Protein AF-A0A1X9LRF9-F1 (afdb_monomer)

pLDDT: mean 75.55, std 15.7, range [38.53, 95.56]

Organism: NCBI:txid1619308

Secondary structure (DSSP, 8-state):
-HHHHHHHHHHHHHHHHHHTT--SS--HHHHHHHHHHHHTSEEEEEE--SSS--EEEEETTEEEEEE---S-HHHHHHHHHHHHHHHHH----BPPPHHHHHHH-TTS-HHHHHHHEEEE----TTSHHHHHHHHHHHHHHHHHHHHHS------SSTTSSS--

Mean predicted aligned error: 10.58 Å

Foldseek 3Di:
DPPVVLVVLLVVLVVVCVVLVPDLAAALVRVQVSLCVVLVADEAEDEDPQQDDWWWFQFPHGIYTYFYPDPDPLRSQLSVQLRSLCSVVVPAFDQQDLVNQCSVCVPDDSVVSNNTTGGIHDDPCPDPSSSNSNSNSVSVSVSHVVNVDPPPPPDDPVVPPPPD

Solvent-accessible surface area (backbone atoms only — not comparable to full-atom values): 9364 Å² total; per-residue (Å²): 127,64,74,65,54,52,59,48,40,49,52,47,28,52,51,50,40,51,75,72,65,53,63,82,51,36,53,73,71,55,51,51,53,56,47,30,61,73,68,71,40,53,68,46,78,42,76,30,90,66,85,48,76,64,36,37,38,35,33,90,81,25,37,40,34,37,30,46,57,60,95,46,68,72,56,34,52,34,52,47,36,29,46,47,31,36,67,74,67,63,54,65,76,37,70,61,45,74,69,64,46,45,70,78,37,73,90,50,63,61,72,63,46,59,76,42,43,68,29,29,48,76,83,56,82,85,39,71,64,43,54,50,23,48,29,34,12,51,52,52,46,50,18,32,51,57,59,70,46,73,73,78,77,87,65,80,70,82,74,69,76,80,82,118

Nearest PDB structures (foldseek):
  7v35-assembly1_A  TM=3.589E-01  e=2.223E+00  Homo sapiens
  7xyo-assembly1_B  TM=4.986E-01  e=9.051E+00  Myxococcus fulvus
  7y52-assembly2_B  TM=2.109E-01  e=1.866E+00  Enterococcus faecium

Sequence (164 aa):
MGSRNVRRLDKWAKEQLDEMGFPAVIAPGELHAMIEERFGKGISISPADGSVIPNTTVSAKGARIVSPARDFEWYQNHECNHEYCHLLLGHNLAKATEEALAEVTPDLPLGKVLEAVTVYYRCDLDSIEEQQVEALADELSLRQQRGLRPARATSGFEKALTDG

Structure (mmCIF, N/CA/C/O backbone):
data_AF-A0A1X9LRF9-F1
#
_entry.id   AF-A0A1X9LRF9-F1
#
loop_
_atom_site.group_PDB
_atom_site.id
_atom_site.type_symbol
_atom_site.label_atom_id
_atom_site.label_alt_id
_atom_site.label_comp_id
_atom_site.label_asym_id
_atom_site.label_entity_id
_atom_site.label_seq_id
_atom_site.pdbx_PDB_ins_code
_atom_site.Cartn_x
_atom_site.Cartn_y
_atom_site.Cartn_z
_atom_site.occupancy
_atom_site.B_iso_or_equiv
_atom_site.auth_seq_id
_atom_site.auth_comp_id
_atom_site.auth_asym_id
_atom_site.auth_atom_id
_atom_site.pdbx_PDB_model_num
ATOM 1 N N . MET A 1 1 ? 21.088 5.300 19.000 1.00 42.38 1 MET A N 1
ATOM 2 C CA . MET A 1 1 ? 19.958 6.236 18.787 1.00 42.38 1 MET A CA 1
ATOM 3 C C . MET A 1 1 ? 18.799 5.643 17.965 1.00 42.38 1 MET A C 1
ATOM 5 O O . MET A 1 1 ? 17.716 6.197 18.057 1.00 42.38 1 MET A O 1
ATOM 9 N N . GLY A 1 2 ? 18.950 4.507 17.260 1.00 45.72 2 GLY A N 1
ATOM 10 C CA . GLY A 1 2 ? 17.903 3.957 16.371 1.00 45.72 2 GLY A CA 1
ATOM 11 C C . GLY A 1 2 ? 16.652 3.342 17.028 1.00 45.72 2 GLY A C 1
ATOM 12 O O . GLY A 1 2 ? 15.555 3.513 16.513 1.00 45.72 2 GLY A O 1
ATOM 13 N N . SER A 1 3 ? 16.750 2.709 18.203 1.00 52.22 3 SER A N 1
ATOM 14 C CA . SER A 1 3 ? 15.610 1.976 18.800 1.00 52.22 3 SER A CA 1
ATOM 15 C C . SER A 1 3 ? 14.435 2.852 19.257 1.00 52.22 3 SER A C 1
ATOM 17 O O . SER A 1 3 ? 13.317 2.361 19.403 1.00 52.22 3 SER A O 1
ATOM 19 N N . ARG A 1 4 ? 14.674 4.147 19.498 1.00 56.97 4 ARG A N 1
ATOM 20 C CA . ARG A 1 4 ? 13.632 5.108 19.890 1.00 56.97 4 ARG A CA 1
ATOM 21 C C . ARG A 1 4 ? 12.819 5.612 18.695 1.00 56.97 4 ARG A C 1
ATOM 23 O O . ARG A 1 4 ? 11.643 5.901 18.876 1.00 56.97 4 ARG A O 1
ATOM 30 N N . ASN A 1 5 ? 13.431 5.689 17.512 1.00 66.12 5 ASN A N 1
ATOM 31 C CA . ASN A 1 5 ? 12.751 6.102 16.283 1.00 66.12 5 ASN A CA 1
ATOM 32 C C . ASN A 1 5 ? 11.873 4.972 15.735 1.00 66.12 5 ASN A C 1
ATOM 34 O O . ASN A 1 5 ? 10.713 5.228 15.438 1.00 66.12 5 ASN A O 1
ATOM 38 N N . VAL A 1 6 ? 12.369 3.727 15.738 1.00 64.62 6 VAL A N 1
ATOM 39 C CA . VAL A 1 6 ? 11.597 2.540 15.315 1.00 64.62 6 VAL A CA 1
ATOM 40 C C . VAL A 1 6 ? 10.325 2.381 16.152 1.00 64.62 6 VAL A C 1
ATOM 42 O O . VAL A 1 6 ? 9.226 2.439 15.622 1.00 64.62 6 VAL A O 1
ATOM 45 N N . ARG A 1 7 ? 10.440 2.366 17.490 1.00 71.12 7 ARG A N 1
ATOM 46 C CA . ARG A 1 7 ? 9.261 2.271 18.378 1.00 71.12 7 ARG A CA 1
ATOM 47 C C . ARG A 1 7 ? 8.260 3.419 18.211 1.00 71.12 7 ARG A C 1
ATOM 49 O O . ARG A 1 7 ? 7.096 3.268 18.576 1.00 71.12 7 ARG A O 1
ATOM 56 N N . ARG A 1 8 ? 8.715 4.588 17.744 1.00 83.19 8 ARG A N 1
ATOM 57 C CA . ARG A 1 8 ? 7.840 5.733 17.468 1.00 83.19 8 ARG A CA 1
ATOM 58 C C . ARG A 1 8 ? 7.063 5.520 16.170 1.00 83.19 8 ARG A C 1
ATOM 60 O O . ARG A 1 8 ? 5.882 5.847 16.150 1.00 83.19 8 ARG A O 1
ATOM 67 N N . LEU A 1 9 ? 7.710 4.974 15.141 1.00 85.06 9 LEU A N 1
ATOM 68 C CA . LEU A 1 9 ? 7.084 4.635 13.864 1.00 85.06 9 LEU A CA 1
ATOM 69 C C . LEU A 1 9 ? 6.099 3.472 14.006 1.00 85.06 9 LEU A C 1
ATOM 71 O O . LEU A 1 9 ? 4.978 3.613 13.544 1.00 85.06 9 LEU A O 1
ATOM 75 N N . ASP A 1 10 ? 6.435 2.412 14.749 1.00 87.19 10 ASP A N 1
ATOM 76 C CA . ASP A 1 10 ? 5.513 1.288 14.996 1.00 87.19 10 ASP A CA 1
ATOM 77 C C . ASP A 1 10 ? 4.218 1.760 15.669 1.00 87.19 10 ASP A C 1
ATOM 79 O O . ASP A 1 10 ? 3.103 1.394 15.292 1.00 87.19 10 ASP A O 1
ATOM 83 N N . LYS A 1 11 ? 4.370 2.603 16.700 1.00 91.44 11 LYS A N 1
ATOM 84 C CA . LYS A 1 11 ? 3.233 3.178 17.418 1.00 91.44 11 LYS A CA 1
ATOM 85 C C . LYS A 1 11 ? 2.396 4.053 16.486 1.00 91.44 11 LYS A C 1
ATOM 87 O O . LYS A 1 11 ? 1.178 3.907 16.470 1.00 91.44 11 LYS A O 1
ATOM 92 N N . TRP A 1 12 ? 3.052 4.925 15.724 1.00 93.31 12 TRP A N 1
ATOM 93 C CA . TRP A 1 12 ? 2.393 5.785 14.748 1.00 93.31 12 TRP A CA 1
ATOM 94 C C . TRP A 1 12 ? 1.635 4.960 13.701 1.00 93.31 12 TRP A C 1
ATOM 96 O O . TRP A 1 12 ? 0.459 5.216 13.490 1.00 93.31 12 TRP A O 1
ATOM 106 N N . ALA A 1 13 ? 2.244 3.925 13.121 1.00 93.38 13 ALA A N 1
ATOM 107 C CA . ALA A 1 13 ? 1.623 3.075 12.109 1.00 93.38 13 ALA A CA 1
ATOM 108 C C . ALA A 1 13 ? 0.366 2.381 12.644 1.00 93.38 13 ALA A C 1
ATOM 110 O O . ALA A 1 13 ? -0.676 2.368 11.989 1.00 93.38 13 ALA A O 1
ATOM 111 N N . LYS A 1 14 ? 0.430 1.867 13.879 1.00 94.06 14 LYS A N 1
ATOM 112 C CA . LYS A 1 14 ? -0.739 1.291 14.542 1.00 94.06 14 LYS A CA 1
ATOM 113 C C . LYS A 1 14 ? -1.856 2.319 14.730 1.00 94.06 14 LYS A C 1
ATOM 115 O O . LYS A 1 14 ? -2.995 2.023 14.382 1.00 94.06 14 LYS A O 1
ATOM 120 N N . GLU A 1 15 ? -1.530 3.496 15.263 1.00 94.19 15 GLU A N 1
ATOM 121 C CA . GLU A 1 15 ? -2.494 4.585 15.468 1.00 94.19 15 GLU A CA 1
ATOM 122 C C . GLU A 1 15 ? -3.110 5.037 14.138 1.00 94.19 15 GLU A C 1
ATOM 124 O O . GLU A 1 15 ? -4.322 5.191 14.060 1.00 94.19 15 GLU A O 1
ATOM 129 N N . GLN A 1 16 ? -2.315 5.152 13.071 1.00 94.50 16 GLN A N 1
ATOM 130 C CA . GLN A 1 16 ? -2.804 5.515 11.741 1.00 94.50 16 GLN A CA 1
ATOM 131 C C . GLN A 1 16 ? -3.754 4.474 11.156 1.00 94.50 16 GLN A C 1
ATOM 133 O O . GLN A 1 16 ? -4.815 4.834 10.659 1.00 94.50 16 GLN A O 1
ATOM 138 N N . LEU A 1 17 ? -3.423 3.184 11.233 1.00 94.38 17 LEU A N 1
ATOM 139 C CA . LEU A 1 17 ? -4.322 2.134 10.748 1.00 94.38 17 LEU A CA 1
ATOM 140 C C . LEU A 1 17 ? -5.622 2.075 11.561 1.00 94.38 17 LEU A C 1
ATOM 142 O O . LEU A 1 17 ? -6.683 1.842 10.983 1.00 94.38 17 LEU A O 1
ATOM 146 N N . ASP A 1 18 ? -5.557 2.325 12.871 1.00 94.00 18 ASP A N 1
ATOM 147 C CA . ASP A 1 18 ? -6.737 2.408 13.737 1.00 94.00 18 ASP A CA 1
ATOM 148 C C . ASP A 1 18 ? -7.600 3.643 13.404 1.00 94.00 18 ASP A C 1
ATOM 150 O O . ASP A 1 18 ? -8.815 3.514 13.265 1.00 94.00 18 ASP A O 1
ATOM 154 N N . GLU A 1 19 ? -6.996 4.820 13.199 1.00 93.75 19 GLU A N 1
ATOM 155 C CA . GLU A 1 19 ? -7.675 6.051 12.750 1.00 93.75 19 GLU A CA 1
ATOM 156 C C . GLU A 1 19 ? -8.309 5.886 11.368 1.00 93.75 19 GLU A C 1
ATOM 158 O O . GLU A 1 19 ? -9.413 6.366 11.107 1.00 93.75 19 GLU A O 1
ATOM 163 N N . MET A 1 20 ? -7.632 5.156 10.483 1.00 91.50 20 MET A N 1
ATOM 164 C CA . MET A 1 20 ? -8.162 4.768 9.187 1.00 91.50 20 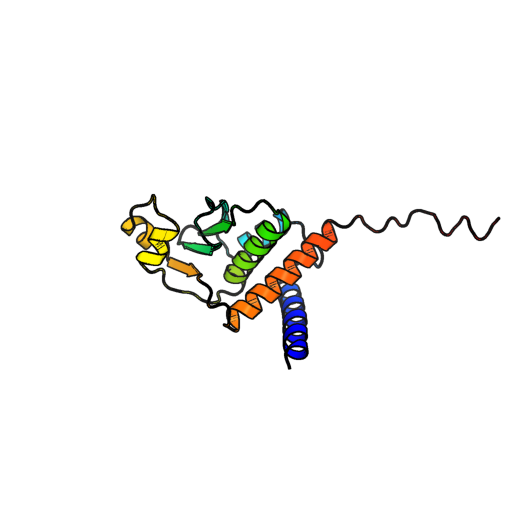MET A CA 1
ATOM 165 C C . MET A 1 20 ? -9.288 3.731 9.312 1.00 91.50 20 MET A C 1
ATOM 167 O O . MET A 1 20 ? -10.017 3.542 8.346 1.00 91.50 20 MET A O 1
ATOM 171 N N . GLY A 1 21 ? -9.487 3.085 10.460 1.00 93.56 21 GLY A N 1
ATOM 172 C CA . GLY A 1 21 ? -10.545 2.095 10.661 1.00 93.56 21 GLY A CA 1
ATOM 173 C C . GLY A 1 21 ? -10.214 0.705 10.116 1.00 93.56 21 GLY A C 1
ATOM 174 O O . GLY A 1 21 ? -11.124 -0.090 9.885 1.00 93.56 21 GLY A O 1
ATOM 175 N N . PHE A 1 22 ? -8.933 0.388 9.904 1.00 93.94 22 PHE A N 1
ATOM 176 C CA . PHE A 1 22 ? -8.529 -0.979 9.584 1.00 93.94 22 PHE A CA 1
ATOM 177 C C . PHE A 1 22 ? -8.673 -1.881 10.820 1.00 93.94 22 PHE A C 1
ATOM 179 O O . PHE A 1 22 ? -8.268 -1.493 11.921 1.00 93.94 22 PHE A O 1
ATOM 186 N N . PRO A 1 23 ? -9.194 -3.110 10.672 1.00 94.06 23 PRO A N 1
ATOM 187 C CA . PRO A 1 23 ? -9.317 -4.046 11.779 1.00 94.06 23 PRO A CA 1
ATOM 188 C C . PRO A 1 23 ? -7.946 -4.548 12.259 1.00 94.06 23 PRO A C 1
ATOM 190 O O . PRO A 1 23 ? -6.966 -4.593 11.515 1.00 94.06 23 PRO A O 1
ATOM 193 N N . ALA A 1 24 ? -7.867 -4.952 13.530 1.00 91.94 24 ALA A N 1
ATOM 194 C CA . ALA A 1 24 ? -6.638 -5.472 14.149 1.00 91.94 24 ALA A CA 1
ATOM 195 C C . ALA A 1 24 ? -6.215 -6.865 13.631 1.00 91.94 24 ALA A C 1
ATOM 197 O O . ALA A 1 24 ? -5.101 -7.323 13.910 1.00 91.94 24 ALA A O 1
ATOM 198 N N . VAL A 1 25 ? -7.120 -7.531 12.914 1.00 93.94 25 VAL A N 1
ATOM 199 C CA . VAL A 1 25 ? -6.929 -8.778 12.175 1.00 93.94 25 VAL A CA 1
ATOM 200 C C . VAL A 1 25 ? -7.611 -8.586 10.830 1.00 93.94 25 VAL A C 1
ATOM 202 O O . VAL A 1 25 ? -8.769 -8.182 10.815 1.00 93.94 25 VAL A O 1
ATOM 205 N N . ILE A 1 26 ? -6.909 -8.851 9.730 1.00 91.19 26 ILE A N 1
ATOM 206 C CA . ILE A 1 26 ? -7.438 -8.609 8.385 1.00 91.19 26 ILE A CA 1
ATOM 207 C C . ILE A 1 26 ? -7.011 -9.714 7.428 1.00 91.19 26 ILE A C 1
ATOM 209 O O . ILE A 1 26 ? -5.845 -10.100 7.408 1.00 91.19 26 ILE A O 1
ATOM 213 N N . ALA A 1 27 ? -7.938 -10.247 6.636 1.00 89.56 27 ALA A N 1
ATOM 214 C CA . ALA A 1 27 ? -7.572 -11.184 5.577 1.00 89.56 27 ALA A CA 1
ATOM 215 C C . ALA A 1 27 ? -6.943 -10.427 4.386 1.00 89.56 27 ALA A C 1
ATOM 217 O O . ALA A 1 27 ? -7.366 -9.308 4.101 1.00 89.56 27 ALA A O 1
ATOM 218 N N . PRO A 1 28 ? -5.996 -11.011 3.626 1.00 85.25 28 PRO A N 1
ATOM 219 C CA . PRO A 1 28 ? -5.403 -10.333 2.467 1.00 85.25 28 PRO A CA 1
ATOM 220 C C . PRO A 1 28 ? -6.425 -9.812 1.443 1.00 85.25 28 PRO A C 1
ATOM 222 O O . PRO A 1 28 ? -6.314 -8.679 0.982 1.00 85.25 28 PRO A O 1
ATOM 225 N N . GLY A 1 29 ? -7.470 -10.593 1.144 1.00 85.69 29 GLY A N 1
ATOM 226 C CA . GLY A 1 29 ? -8.540 -10.161 0.235 1.00 85.69 29 GLY A CA 1
ATOM 227 C C . GLY A 1 29 ? -9.422 -9.037 0.793 1.00 85.69 29 GLY A C 1
ATOM 228 O O . GLY A 1 2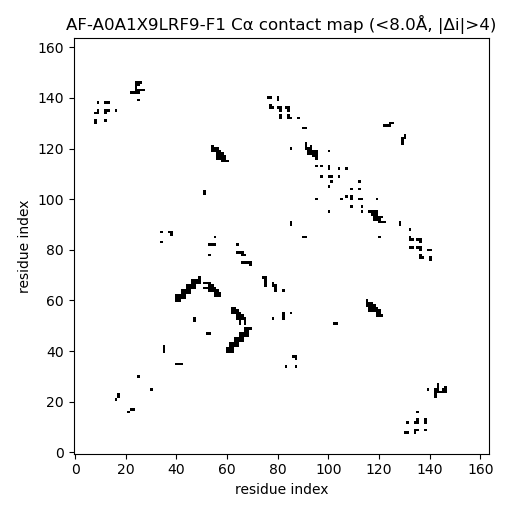9 ? -9.903 -8.202 0.034 1.00 85.69 29 GLY A O 1
ATOM 229 N N . GLU A 1 30 ? -9.606 -8.981 2.114 1.00 91.06 30 GLU A N 1
ATOM 230 C CA . GLU A 1 30 ? -10.343 -7.900 2.780 1.00 91.06 30 GLU A CA 1
ATOM 231 C C . GLU A 1 30 ? -9.531 -6.602 2.761 1.00 91.06 30 GLU A C 1
ATOM 233 O O . GLU A 1 30 ? -10.067 -5.548 2.428 1.00 91.06 30 GLU A O 1
ATOM 238 N N . LEU A 1 31 ? -8.221 -6.692 3.023 1.00 91.81 31 LEU A N 1
ATOM 239 C CA . LEU A 1 31 ? -7.301 -5.561 2.922 1.00 91.81 31 LEU A CA 1
ATOM 240 C C . LEU A 1 31 ? -7.354 -4.924 1.530 1.00 91.81 31 LEU A C 1
ATOM 242 O O . LEU A 1 31 ? -7.542 -3.714 1.425 1.00 91.81 31 LEU A O 1
ATOM 246 N N . HIS A 1 32 ? -7.256 -5.743 0.479 1.00 92.06 32 HIS A N 1
ATOM 247 C CA . HIS A 1 32 ? -7.363 -5.284 -0.905 1.00 92.06 32 HIS A CA 1
ATOM 248 C C . HIS A 1 32 ? -8.644 -4.476 -1.147 1.00 92.06 32 HIS A C 1
ATOM 250 O O . HIS A 1 32 ? -8.572 -3.337 -1.603 1.00 92.06 32 HIS A O 1
ATOM 256 N N . ALA A 1 33 ? -9.802 -5.037 -0.782 1.00 92.19 33 ALA A N 1
ATOM 257 C CA . ALA A 1 33 ? -11.095 -4.391 -0.983 1.00 92.19 33 ALA A CA 1
ATOM 258 C C . ALA A 1 33 ? -11.210 -3.061 -0.217 1.00 92.19 33 ALA A C 1
ATOM 260 O O . ALA A 1 33 ? -11.676 -2.070 -0.773 1.00 92.19 33 ALA A O 1
ATOM 261 N N . MET A 1 34 ? -10.735 -3.009 1.034 1.00 93.56 34 MET A N 1
ATOM 262 C CA . MET A 1 34 ? -10.757 -1.784 1.844 1.00 93.56 34 MET A CA 1
ATOM 263 C C . MET A 1 34 ? -9.889 -0.669 1.250 1.00 93.56 34 MET A C 1
ATOM 265 O O . MET A 1 34 ? -10.232 0.513 1.338 1.00 93.56 34 MET A O 1
ATOM 269 N N . ILE A 1 35 ? -8.742 -1.025 0.670 1.00 91.94 35 ILE A N 1
ATOM 270 C CA . ILE A 1 35 ? -7.847 -0.048 0.047 1.00 91.94 35 ILE A CA 1
ATOM 271 C C . ILE A 1 35 ? -8.405 0.401 -1.297 1.00 91.94 35 ILE A C 1
ATOM 273 O O . ILE A 1 35 ? -8.377 1.593 -1.580 1.00 91.94 35 ILE A O 1
ATOM 277 N N . GLU A 1 36 ? -8.951 -0.514 -2.098 1.00 91.00 36 GLU A N 1
ATOM 278 C CA . GLU A 1 36 ? -9.609 -0.194 -3.367 1.00 91.00 36 GLU A CA 1
ATOM 279 C C . GLU A 1 36 ? -10.794 0.763 -3.157 1.00 91.00 36 GLU A C 1
ATOM 281 O O . GLU A 1 36 ? -10.895 1.787 -3.838 1.00 91.00 36 GLU A O 1
ATOM 286 N N . GLU A 1 37 ? -11.631 0.501 -2.145 1.00 91.00 37 GLU A N 1
ATOM 287 C CA . GLU A 1 37 ? -12.730 1.383 -1.742 1.00 91.00 37 GLU A CA 1
ATOM 288 C C . GLU A 1 37 ? -12.221 2.780 -1.368 1.00 91.00 37 GLU A C 1
ATOM 290 O O . GLU A 1 37 ? -12.743 3.787 -1.851 1.00 91.00 37 GLU A O 1
ATOM 295 N N . ARG A 1 38 ? -11.168 2.859 -0.546 1.00 88.88 38 ARG A N 1
ATOM 296 C CA . ARG A 1 38 ? -10.614 4.142 -0.092 1.00 88.88 38 ARG A CA 1
ATOM 297 C C . ARG A 1 38 ? -9.911 4.912 -1.203 1.00 88.88 38 ARG A C 1
ATOM 299 O O . ARG A 1 38 ? -10.003 6.135 -1.257 1.00 88.88 38 ARG A O 1
ATOM 306 N N . PHE A 1 39 ? -9.204 4.205 -2.074 1.00 86.25 39 PHE A N 1
ATOM 307 C CA . PHE A 1 39 ? -8.553 4.782 -3.241 1.00 86.25 39 PHE A CA 1
ATOM 308 C C . PHE A 1 39 ? -9.584 5.291 -4.262 1.00 86.25 39 PHE A C 1
ATOM 310 O O . PHE A 1 39 ? -9.311 6.224 -5.020 1.00 86.25 39 PHE A O 1
ATOM 317 N N . GLY A 1 40 ? -10.787 4.708 -4.264 1.00 83.94 40 GLY A N 1
ATOM 318 C CA . GLY A 1 40 ? -11.914 5.130 -5.092 1.00 83.94 40 GLY A CA 1
ATOM 319 C C . GLY A 1 40 ? -11.794 4.716 -6.560 1.00 83.94 40 GLY A C 1
ATOM 320 O O . GLY A 1 40 ? -12.544 5.211 -7.403 1.00 83.94 40 GLY A O 1
ATOM 321 N N . LYS A 1 41 ? -10.843 3.833 -6.889 1.00 85.00 41 LYS A N 1
ATOM 322 C CA . LYS A 1 41 ? -10.621 3.279 -8.232 1.00 85.00 41 LYS A CA 1
ATOM 323 C C . LYS A 1 41 ? -10.103 1.850 -8.136 1.00 85.00 41 LYS A C 1
ATOM 325 O O . LYS A 1 41 ? -9.571 1.461 -7.106 1.00 85.00 41 LYS A O 1
ATOM 330 N N . GLY A 1 42 ? -10.180 1.127 -9.252 1.00 88.94 42 GLY A N 1
ATOM 331 C CA . GLY A 1 42 ? -9.698 -0.247 -9.319 1.00 88.94 42 GLY A CA 1
ATOM 332 C C . GLY A 1 42 ? -8.199 -0.378 -9.042 1.00 88.94 42 GLY A C 1
ATOM 333 O O . GLY A 1 42 ? -7.416 0.457 -9.514 1.00 88.94 42 GLY A O 1
ATOM 334 N N . ILE A 1 43 ? -7.796 -1.432 -8.328 1.00 89.06 43 ILE A N 1
ATOM 335 C CA . ILE A 1 43 ? -6.381 -1.765 -8.108 1.00 89.06 43 ILE A CA 1
ATOM 336 C C . ILE A 1 43 ? -6.081 -3.143 -8.694 1.00 89.06 43 ILE A C 1
ATOM 338 O O . ILE A 1 43 ? -6.675 -4.146 -8.321 1.00 89.06 43 ILE A O 1
ATOM 342 N N . SER A 1 44 ? -5.121 -3.206 -9.611 1.00 88.81 44 SER A N 1
ATOM 343 C CA . SER A 1 44 ? -4.656 -4.465 -10.202 1.00 88.81 44 SER A CA 1
ATOM 344 C C . SER A 1 44 ? -3.282 -4.843 -9.662 1.00 88.81 44 SER A C 1
ATOM 346 O O . SER A 1 44 ? -2.434 -3.974 -9.478 1.00 88.81 44 SER A O 1
ATOM 348 N N . ILE A 1 45 ? -3.045 -6.135 -9.433 1.00 85.81 45 ILE A N 1
ATOM 349 C CA . ILE A 1 45 ? -1.729 -6.662 -9.050 1.00 85.81 45 ILE A CA 1
ATOM 350 C C . ILE A 1 45 ? -1.233 -7.554 -10.182 1.00 85.81 45 ILE A C 1
ATOM 352 O O . ILE A 1 45 ? -1.967 -8.407 -10.678 1.00 85.81 45 ILE A O 1
ATOM 356 N N . SER A 1 46 ? 0.000 -7.343 -10.628 1.00 82.00 46 SER A N 1
ATOM 357 C CA . SER A 1 46 ? 0.661 -8.178 -11.633 1.00 82.00 46 SER A CA 1
ATOM 358 C C . SER A 1 46 ? 1.979 -8.709 -11.079 1.00 82.00 46 SER A C 1
ATOM 360 O O . SER A 1 46 ? 2.699 -7.936 -10.452 1.00 82.00 46 SER A O 1
ATOM 362 N N . PRO A 1 47 ? 2.339 -9.978 -11.314 1.00 76.00 47 PRO A N 1
ATOM 363 C CA . PRO A 1 47 ? 3.668 -10.460 -10.964 1.00 76.00 47 PRO A CA 1
ATOM 364 C C . PRO A 1 47 ? 4.729 -9.793 -11.852 1.00 76.00 47 PRO A C 1
ATOM 366 O O . PRO A 1 47 ? 4.510 -9.597 -13.050 1.00 76.00 47 PRO A O 1
ATOM 369 N N . ALA A 1 48 ? 5.876 -9.464 -11.266 1.00 71.81 48 ALA A N 1
ATOM 370 C CA . ALA A 1 48 ? 7.097 -9.136 -11.985 1.00 71.81 48 ALA A CA 1
ATOM 371 C C . ALA A 1 48 ? 7.632 -10.386 -12.697 1.00 71.81 48 ALA A C 1
ATOM 373 O O . ALA A 1 48 ? 7.389 -11.516 -12.276 1.00 71.81 48 ALA A O 1
ATOM 374 N N . ASP A 1 49 ? 8.427 -10.183 -13.740 1.00 67.69 49 ASP A N 1
ATOM 375 C CA . ASP A 1 49 ? 9.133 -11.249 -14.461 1.00 67.69 49 ASP A CA 1
ATOM 376 C C . ASP A 1 49 ? 10.527 -11.557 -13.871 1.00 67.69 49 ASP A C 1
ATOM 378 O O . ASP A 1 49 ? 11.324 -12.280 -14.466 1.00 67.69 49 ASP A O 1
ATOM 382 N N . GLY A 1 50 ? 10.829 -11.011 -12.688 1.00 62.03 50 GLY A N 1
ATOM 383 C CA . GLY A 1 50 ? 12.113 -11.156 -11.999 1.00 62.03 50 GLY A CA 1
ATOM 384 C C . GLY A 1 50 ? 13.152 -10.097 -12.372 1.00 62.03 50 GLY A C 1
ATOM 385 O O . GLY A 1 50 ? 14.177 -10.018 -11.696 1.00 62.03 50 GLY A O 1
ATOM 386 N N . SER A 1 51 ? 12.887 -9.264 -13.385 1.00 58.75 51 SER A N 1
ATOM 387 C CA . SER A 1 51 ? 13.748 -8.136 -13.767 1.00 58.75 51 SER A CA 1
ATOM 388 C C . SER A 1 51 ? 13.297 -6.788 -13.193 1.00 58.75 51 SER A C 1
ATOM 390 O O . SER A 1 51 ? 14.077 -5.839 -13.171 1.00 58.75 51 SER A O 1
ATOM 392 N N . VAL A 1 52 ? 12.065 -6.724 -12.679 1.00 62.69 52 VAL A N 1
ATOM 393 C CA . VAL A 1 52 ? 11.415 -5.492 -12.215 1.00 62.69 52 VAL A CA 1
ATOM 394 C C . VAL A 1 52 ? 11.353 -5.446 -10.686 1.00 62.69 52 VAL A C 1
ATOM 396 O O . VAL A 1 52 ? 10.939 -6.411 -10.036 1.00 62.69 52 VAL A O 1
ATOM 399 N N . ILE A 1 53 ? 11.765 -4.312 -10.116 1.00 67.38 53 ILE A N 1
ATOM 400 C CA . ILE A 1 53 ? 11.618 -3.992 -8.687 1.00 67.38 53 ILE A CA 1
ATOM 401 C C . ILE A 1 53 ? 10.128 -3.736 -8.396 1.00 67.38 53 ILE A C 1
ATOM 403 O O . ILE A 1 53 ? 9.480 -3.104 -9.235 1.00 67.38 53 ILE A O 1
ATOM 407 N N . PRO A 1 54 ? 9.571 -4.196 -7.259 1.00 73.06 54 PRO A N 1
ATOM 408 C CA . PRO A 1 54 ? 8.200 -3.869 -6.868 1.00 73.06 54 PRO A CA 1
ATOM 409 C C . PRO A 1 54 ? 7.926 -2.367 -6.952 1.00 73.06 54 PRO A C 1
ATOM 411 O O . PRO A 1 54 ? 8.807 -1.560 -6.660 1.00 73.06 54 PRO A O 1
ATOM 414 N N . ASN A 1 55 ? 6.760 -2.008 -7.484 1.00 76.25 55 ASN A N 1
ATOM 415 C CA . ASN A 1 55 ? 6.371 -0.612 -7.666 1.00 76.25 55 ASN A CA 1
ATOM 416 C C . ASN A 1 55 ? 4.862 -0.460 -7.872 1.00 76.25 55 ASN A C 1
ATOM 418 O O . ASN A 1 55 ? 4.164 -1.404 -8.265 1.00 76.25 55 ASN A O 1
ATOM 422 N N . THR A 1 56 ? 4.385 0.775 -7.715 1.00 79.94 56 THR A N 1
ATOM 423 C CA . THR A 1 56 ? 3.020 1.184 -8.052 1.00 79.94 56 THR A CA 1
ATOM 424 C C . THR A 1 56 ? 2.988 2.254 -9.134 1.00 79.94 56 THR A C 1
ATOM 426 O O . THR A 1 56 ? 3.687 3.268 -9.091 1.00 79.94 56 THR A O 1
ATOM 429 N N . THR A 1 57 ? 2.067 2.078 -10.080 1.00 78.50 57 THR A N 1
ATOM 430 C CA . THR A 1 57 ? 1.674 3.094 -11.064 1.00 78.50 57 THR A CA 1
ATOM 431 C C . THR A 1 57 ? 0.216 3.486 -10.861 1.00 78.50 57 THR A C 1
ATOM 433 O O . THR A 1 57 ? -0.652 2.632 -10.680 1.00 78.50 57 THR A O 1
ATOM 436 N N . VAL A 1 58 ? -0.084 4.785 -10.926 1.00 79.00 58 VAL A N 1
ATOM 437 C CA . VAL A 1 58 ? -1.455 5.306 -10.839 1.00 79.00 58 VAL A CA 1
ATOM 438 C C . VAL A 1 58 ? -1.828 6.029 -12.121 1.00 79.00 58 VAL A C 1
ATOM 440 O O . VAL A 1 58 ? -1.093 6.874 -12.634 1.00 79.00 58 VAL A O 1
ATOM 443 N N . SER A 1 59 ? -3.021 5.711 -12.611 1.00 76.81 59 SER A N 1
ATOM 444 C CA . SER A 1 59 ? -3.608 6.224 -13.843 1.00 76.81 59 SER A CA 1
ATOM 445 C C . SER A 1 59 ? -4.984 6.847 -13.612 1.00 76.81 59 SER A C 1
ATOM 447 O O . SER A 1 59 ? -5.608 6.722 -12.549 1.00 76.81 59 SER A O 1
ATOM 449 N N . ALA A 1 60 ? -5.540 7.442 -14.670 1.00 72.25 60 ALA A N 1
ATOM 450 C CA . ALA A 1 60 ? -6.950 7.821 -14.684 1.00 72.25 60 ALA A CA 1
ATOM 451 C C . ALA A 1 60 ? -7.881 6.623 -14.397 1.00 72.25 60 ALA A C 1
ATOM 453 O O . ALA A 1 60 ? -8.900 6.807 -13.732 1.00 72.25 60 ALA A O 1
ATOM 454 N N . LYS A 1 61 ? -7.502 5.413 -14.835 1.00 77.56 61 LYS A N 1
ATOM 455 C CA . LYS A 1 61 ? -8.310 4.183 -14.769 1.00 77.56 61 LYS A CA 1
ATOM 456 C C . LYS A 1 61 ? -8.193 3.415 -13.447 1.00 77.56 61 LYS A C 1
ATOM 458 O O . LYS A 1 61 ? -9.033 2.563 -13.190 1.00 77.56 61 LYS A O 1
ATOM 463 N N . GLY A 1 62 ? -7.182 3.704 -12.631 1.00 83.44 62 GLY A N 1
ATOM 464 C CA . GLY A 1 62 ? -6.893 2.955 -11.407 1.00 83.44 62 GLY A CA 1
ATOM 465 C C . GLY A 1 62 ? -5.400 2.822 -11.136 1.00 83.44 62 GLY A C 1
ATOM 466 O O . GLY A 1 62 ? -4.591 3.497 -11.782 1.00 83.44 62 GLY A O 1
ATOM 467 N N . ALA A 1 63 ? -5.047 1.957 -10.191 1.00 85.69 63 ALA A N 1
ATOM 468 C CA . ALA A 1 63 ? -3.666 1.651 -9.841 1.00 85.69 63 ALA A CA 1
ATOM 469 C C . ALA A 1 63 ? -3.252 0.264 -10.347 1.00 85.69 63 ALA A C 1
ATOM 471 O O . ALA A 1 63 ? -4.067 -0.658 -10.466 1.00 85.69 63 ALA A O 1
ATOM 472 N N . ARG A 1 64 ? -1.963 0.112 -10.629 1.00 85.81 64 ARG A N 1
ATOM 473 C CA . ARG A 1 64 ? -1.333 -1.176 -10.890 1.00 85.81 64 ARG A CA 1
ATOM 474 C C . ARG A 1 64 ? -0.112 -1.322 -9.999 1.00 85.81 64 ARG A C 1
ATOM 476 O O . ARG A 1 64 ? 0.795 -0.497 -10.077 1.00 85.81 64 ARG A O 1
ATOM 483 N N . ILE A 1 65 ? -0.116 -2.385 -9.208 1.00 85.50 65 ILE A N 1
ATOM 484 C CA . ILE A 1 65 ? 0.985 -2.823 -8.357 1.00 85.50 65 ILE A CA 1
ATOM 485 C C . ILE A 1 65 ? 1.719 -3.946 -9.085 1.00 85.50 65 ILE A C 1
ATOM 487 O O . ILE A 1 65 ? 1.103 -4.921 -9.530 1.00 85.50 65 ILE A O 1
ATOM 491 N N . VAL A 1 66 ? 3.031 -3.811 -9.215 1.00 80.75 66 VAL A N 1
ATOM 492 C CA . VAL A 1 66 ? 3.913 -4.876 -9.681 1.00 80.75 66 VAL A CA 1
ATOM 493 C C . VAL A 1 66 ? 4.485 -5.573 -8.451 1.00 80.75 66 VAL A C 1
ATOM 495 O O . VAL A 1 66 ? 5.232 -4.980 -7.685 1.00 80.75 66 VAL A O 1
ATOM 498 N N . SER A 1 67 ? 4.100 -6.829 -8.246 1.00 79.12 67 SER A N 1
ATOM 499 C CA . SER A 1 67 ? 4.540 -7.661 -7.122 1.00 79.12 67 SER A CA 1
ATOM 500 C C . SER A 1 67 ? 5.839 -8.396 -7.473 1.00 79.12 67 SER A C 1
ATOM 502 O O . SER A 1 67 ? 5.991 -8.815 -8.620 1.00 79.12 67 SER A O 1
ATOM 504 N N . PRO A 1 68 ? 6.782 -8.611 -6.541 1.00 72.31 68 PRO A N 1
ATOM 505 C CA . PRO A 1 68 ? 8.037 -9.288 -6.861 1.00 72.31 68 PRO A CA 1
ATOM 506 C C . PRO A 1 68 ? 7.829 -10.752 -7.268 1.00 72.31 68 PRO A C 1
ATOM 508 O O . PRO A 1 68 ? 7.070 -11.489 -6.648 1.00 72.31 68 PRO A O 1
ATOM 511 N N . ALA A 1 69 ? 8.613 -11.228 -8.238 1.00 68.62 69 ALA A N 1
ATOM 512 C CA . ALA A 1 69 ? 8.557 -12.605 -8.750 1.00 68.62 69 ALA A CA 1
ATOM 513 C C . ALA A 1 69 ? 9.095 -13.685 -7.782 1.00 68.62 69 ALA A C 1
ATOM 515 O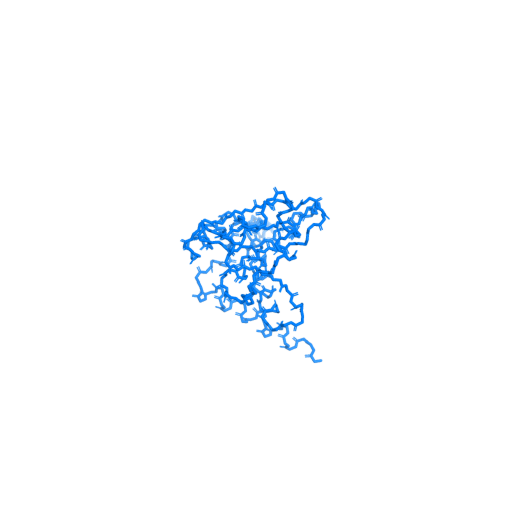 O . ALA A 1 69 ? 9.333 -14.816 -8.192 1.00 68.62 69 ALA A O 1
ATOM 516 N N . ARG A 1 70 ? 9.385 -13.344 -6.518 1.00 67.69 70 ARG A N 1
ATOM 517 C CA . ARG A 1 70 ? 10.165 -14.202 -5.606 1.00 67.69 70 ARG A CA 1
ATOM 518 C C . ARG A 1 70 ? 9.338 -15.320 -4.974 1.00 67.69 70 ARG A C 1
ATOM 520 O O . ARG A 1 70 ? 8.207 -15.086 -4.584 1.00 67.69 70 ARG A O 1
ATOM 527 N N . ASP A 1 71 ? 9.966 -16.467 -4.719 1.00 63.16 71 ASP A N 1
ATOM 528 C CA . ASP A 1 71 ? 9.332 -17.701 -4.210 1.00 63.16 71 ASP A CA 1
ATOM 529 C C . ASP A 1 71 ? 8.732 -17.627 -2.786 1.00 63.16 71 ASP A C 1
ATOM 531 O O . ASP A 1 71 ? 8.167 -18.604 -2.294 1.00 63.16 71 ASP A O 1
ATOM 535 N N . PHE A 1 72 ? 8.864 -16.498 -2.084 1.00 72.69 72 PHE A N 1
ATOM 536 C CA . PHE A 1 72 ? 8.414 -16.359 -0.701 1.00 72.69 72 PHE A CA 1
ATOM 537 C C . PHE A 1 72 ? 7.114 -15.554 -0.613 1.00 72.69 72 PHE A C 1
ATOM 539 O O . PHE A 1 72 ? 7.128 -14.328 -0.706 1.00 72.69 72 PHE A O 1
ATOM 546 N N . GLU A 1 73 ? 6.004 -16.245 -0.341 1.00 78.00 73 GLU A N 1
ATOM 547 C CA . GLU A 1 73 ? 4.660 -15.655 -0.199 1.00 78.00 73 GLU A CA 1
ATOM 548 C C . GLU A 1 73 ? 4.619 -14.504 0.821 1.00 78.00 73 GLU A C 1
ATOM 550 O O . GLU A 1 73 ? 4.000 -13.470 0.579 1.00 78.00 73 GLU A O 1
ATOM 555 N N . TRP A 1 74 ? 5.335 -14.635 1.945 1.00 80.00 74 TRP A N 1
ATOM 556 C CA . TRP A 1 74 ? 5.388 -13.585 2.970 1.00 80.00 74 TRP A CA 1
ATOM 557 C C . TRP A 1 74 ? 6.017 -12.288 2.450 1.00 80.00 74 TRP A C 1
ATOM 559 O O . TRP A 1 74 ? 5.564 -11.206 2.813 1.00 80.00 74 TRP A O 1
ATOM 569 N N . TYR A 1 75 ? 7.041 -12.402 1.601 1.00 82.25 75 TYR A N 1
ATOM 570 C CA . TYR A 1 75 ? 7.760 -11.265 1.038 1.00 82.25 75 TYR A CA 1
ATOM 571 C C . TYR A 1 75 ? 6.905 -10.582 -0.026 1.00 82.25 75 TYR A C 1
ATOM 573 O O . TYR A 1 75 ? 6.714 -9.375 0.024 1.00 82.25 75 TYR A O 1
ATOM 581 N N . GLN A 1 76 ? 6.295 -11.363 -0.924 1.00 81.25 76 GLN A N 1
ATOM 582 C CA . GLN A 1 76 ? 5.353 -10.837 -1.916 1.00 81.25 76 GLN A CA 1
ATOM 583 C C . GLN A 1 76 ? 4.190 -10.083 -1.267 1.00 81.25 76 GLN A C 1
ATOM 585 O O . GLN A 1 76 ? 3.802 -9.018 -1.738 1.00 81.25 76 GLN A O 1
ATOM 590 N N . ASN A 1 77 ? 3.639 -10.629 -0.184 1.00 85.06 77 ASN A N 1
ATOM 591 C CA . ASN A 1 77 ? 2.542 -10.003 0.539 1.00 85.06 77 ASN A CA 1
ATOM 592 C C . ASN A 1 77 ? 2.975 -8.704 1.238 1.00 85.06 77 ASN A C 1
ATOM 594 O O . ASN A 1 77 ? 2.254 -7.714 1.173 1.00 85.06 77 ASN A O 1
ATOM 598 N N . HIS A 1 78 ? 4.154 -8.686 1.865 1.00 88.56 78 HIS A N 1
ATOM 599 C CA . HIS A 1 78 ? 4.699 -7.473 2.477 1.00 88.56 78 HIS A CA 1
ATOM 600 C C . HIS A 1 78 ? 4.935 -6.367 1.441 1.00 88.56 78 HIS A C 1
ATOM 602 O O . HIS A 1 78 ? 4.503 -5.240 1.644 1.00 88.56 78 HIS A O 1
ATOM 608 N N . GLU A 1 79 ? 5.521 -6.703 0.296 1.00 87.06 79 GLU A N 1
ATOM 609 C CA . GLU A 1 79 ? 5.792 -5.751 -0.787 1.00 87.06 79 GLU A CA 1
ATOM 610 C C . GLU A 1 79 ? 4.487 -5.219 -1.403 1.00 87.06 79 GLU A C 1
ATOM 612 O O . GLU A 1 79 ? 4.338 -4.026 -1.635 1.00 87.06 79 GLU A O 1
ATOM 617 N N . CYS A 1 80 ? 3.460 -6.058 -1.565 1.00 87.94 80 CYS A N 1
ATOM 618 C CA . CYS A 1 80 ? 2.130 -5.566 -1.940 1.00 87.94 80 CYS A CA 1
ATOM 619 C C . CYS A 1 80 ? 1.532 -4.624 -0.878 1.00 87.94 80 CYS A C 1
ATOM 621 O O . CYS A 1 80 ? 0.907 -3.626 -1.231 1.00 87.94 80 CYS A O 1
ATOM 623 N N . ASN A 1 81 ? 1.713 -4.922 0.414 1.00 92.44 81 ASN A N 1
ATOM 624 C CA . ASN A 1 81 ? 1.260 -4.050 1.502 1.00 92.44 81 ASN A CA 1
ATOM 625 C C . ASN A 1 81 ? 2.001 -2.708 1.502 1.00 92.44 81 ASN A C 1
ATOM 627 O O . ASN A 1 81 ? 1.375 -1.676 1.727 1.00 92.44 81 ASN A O 1
ATOM 631 N N . HIS A 1 82 ? 3.300 -2.713 1.216 1.00 91.25 82 HIS A N 1
ATOM 632 C CA . HIS A 1 82 ? 4.114 -1.514 1.047 1.00 91.25 82 HIS A CA 1
ATOM 633 C C . HIS A 1 82 ? 3.539 -0.613 -0.050 1.00 91.25 82 HIS A C 1
ATOM 635 O O . HIS A 1 82 ? 3.201 0.549 0.177 1.00 91.25 82 HIS A O 1
ATOM 641 N N . GLU A 1 83 ? 3.291 -1.189 -1.218 1.00 88.50 83 GLU A N 1
ATOM 642 C CA . GLU A 1 83 ? 2.713 -0.483 -2.357 1.00 88.50 83 GLU A CA 1
ATOM 643 C C . GLU A 1 83 ? 1.295 0.047 -2.084 1.00 88.50 83 GLU A C 1
ATOM 645 O O . GLU A 1 83 ? 0.924 1.158 -2.476 1.00 88.50 83 GLU A O 1
ATOM 650 N N . TYR A 1 84 ? 0.50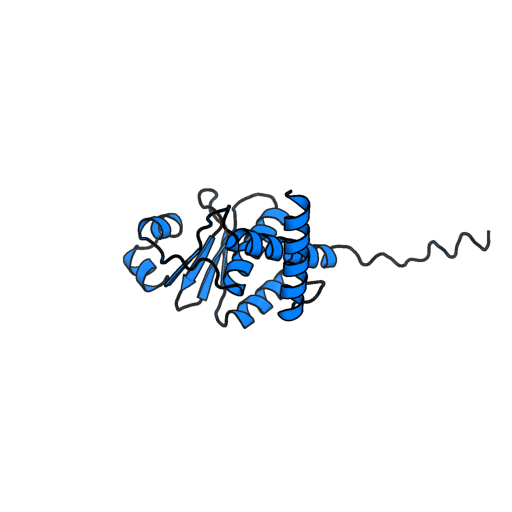0 -0.690 -1.308 1.00 91.06 84 TYR A N 1
ATOM 651 C CA . TYR A 1 84 ? -0.763 -0.177 -0.791 1.00 91.06 84 TYR A CA 1
ATOM 652 C C . TYR A 1 84 ? -0.600 1.029 0.127 1.00 91.06 84 TYR A C 1
ATOM 654 O O . TYR A 1 84 ? -1.401 1.964 0.062 1.00 91.06 84 TYR A O 1
ATOM 662 N N . CYS A 1 85 ? 0.416 1.036 0.981 1.00 90.62 85 CYS A N 1
ATOM 663 C CA . CYS A 1 85 ? 0.673 2.143 1.887 1.00 90.62 85 CYS A CA 1
ATOM 664 C C . CYS A 1 85 ? 1.071 3.421 1.136 1.00 90.62 85 CYS A C 1
ATOM 666 O O . CYS A 1 85 ? 0.644 4.503 1.547 1.00 90.62 85 CYS A O 1
ATOM 668 N N . HIS A 1 86 ? 1.748 3.320 -0.014 1.00 87.81 86 HIS A N 1
ATOM 669 C CA . HIS A 1 86 ? 1.923 4.464 -0.917 1.00 87.81 86 HIS A CA 1
ATOM 670 C C . HIS A 1 86 ? 0.588 5.030 -1.413 1.00 87.81 86 HIS A C 1
ATOM 672 O O . HIS A 1 86 ? 0.383 6.247 -1.369 1.00 87.81 86 HIS A O 1
ATOM 678 N N . LEU A 1 87 ? -0.348 4.168 -1.828 1.00 86.94 87 LEU A N 1
ATOM 679 C CA . LEU A 1 87 ? -1.684 4.597 -2.261 1.00 86.94 87 LEU A CA 1
ATOM 680 C C . LEU A 1 87 ? -2.483 5.249 -1.124 1.00 86.94 87 LEU A C 1
ATOM 682 O O . LEU A 1 87 ? -3.167 6.246 -1.351 1.00 86.94 87 LEU A O 1
ATOM 686 N N . LEU A 1 88 ? -2.389 4.706 0.093 1.00 87.25 88 LEU A N 1
ATOM 687 C CA . LEU A 1 88 ? -3.099 5.212 1.272 1.00 87.25 88 LEU A CA 1
ATOM 688 C C . LEU A 1 88 ? -2.582 6.575 1.736 1.00 87.25 88 LEU A C 1
ATOM 690 O O . LEU A 1 88 ? -3.377 7.443 2.096 1.00 87.25 88 LEU A O 1
ATOM 694 N N . LEU A 1 89 ? -1.261 6.752 1.755 1.00 83.81 89 LEU A N 1
ATOM 695 C CA . LEU A 1 89 ? -0.624 7.972 2.246 1.00 83.81 89 LEU A CA 1
ATOM 696 C C . LEU A 1 89 ? -0.509 9.060 1.171 1.00 83.81 89 LEU A C 1
ATOM 698 O O . LEU A 1 89 ? -0.342 10.233 1.497 1.00 83.81 89 LEU A O 1
ATOM 702 N N . GLY A 1 90 ? -0.566 8.692 -0.112 1.00 75.06 90 GLY A N 1
ATOM 703 C CA . GLY A 1 90 ? -0.317 9.617 -1.218 1.00 75.06 90 GLY A CA 1
ATOM 704 C C . GLY A 1 90 ? 1.113 10.175 -1.229 1.00 75.06 90 GLY A C 1
ATOM 705 O O . GLY A 1 90 ? 1.361 11.216 -1.837 1.00 75.06 90 GLY A O 1
ATOM 706 N N . HIS A 1 91 ? 2.046 9.516 -0.536 1.00 69.38 91 HIS A N 1
ATOM 707 C CA . HIS A 1 91 ? 3.434 9.949 -0.393 1.00 69.38 91 HIS A CA 1
ATOM 708 C C . HIS A 1 91 ? 4.256 9.680 -1.648 1.00 69.38 91 HIS A C 1
ATOM 710 O O . HIS A 1 91 ? 4.091 8.644 -2.273 1.00 69.38 91 HIS A O 1
ATOM 716 N N . ASN A 1 92 ? 5.210 10.567 -1.945 1.00 56.53 92 ASN A N 1
ATOM 717 C CA . ASN A 1 92 ? 6.197 10.396 -3.014 1.00 56.53 92 ASN A CA 1
ATOM 718 C C . ASN A 1 92 ? 5.578 10.288 -4.427 1.00 56.53 92 ASN A C 1
ATOM 720 O O . ASN A 1 92 ? 5.861 9.376 -5.201 1.00 56.53 92 ASN A O 1
ATOM 724 N N . LEU A 1 93 ? 4.720 11.260 -4.765 1.00 54.66 93 LEU A N 1
ATOM 725 C CA . LEU A 1 93 ? 4.152 11.438 -6.106 1.00 54.66 93 LEU A CA 1
ATOM 726 C C . LEU A 1 93 ? 5.246 11.855 -7.107 1.00 54.66 93 LEU A C 1
ATOM 728 O O . LEU A 1 93 ? 5.326 13.026 -7.493 1.00 54.66 93 LEU A O 1
ATOM 732 N N . ALA A 1 94 ? 6.099 10.931 -7.549 1.00 57.25 94 ALA A N 1
ATOM 733 C CA . ALA A 1 94 ? 6.980 11.228 -8.666 1.00 57.25 94 ALA A CA 1
ATOM 734 C C . ALA A 1 94 ? 6.144 11.255 -9.956 1.00 57.25 94 ALA A C 1
ATOM 736 O O . ALA A 1 94 ? 5.367 10.345 -10.269 1.00 57.25 94 ALA A O 1
ATOM 737 N N . LYS A 1 95 ? 6.276 12.341 -10.726 1.00 59.78 95 LYS A N 1
ATOM 738 C CA . LYS A 1 95 ? 5.791 12.334 -12.107 1.00 59.78 95 LYS A CA 1
ATOM 739 C C . LYS A 1 95 ? 6.634 11.318 -12.855 1.00 59.78 95 LYS A C 1
ATOM 741 O O . LYS A 1 95 ? 7.859 11.409 -12.847 1.00 59.78 95 LYS A O 1
ATOM 746 N N . ALA A 1 96 ? 5.961 10.351 -13.455 1.00 63.09 96 ALA A N 1
ATOM 747 C CA . ALA A 1 96 ? 6.616 9.273 -14.159 1.00 63.09 96 ALA A CA 1
ATOM 748 C C . ALA A 1 96 ? 7.509 9.843 -15.277 1.00 63.09 96 ALA A C 1
ATOM 750 O O . ALA A 1 96 ? 7.036 10.622 -16.108 1.00 63.09 96 ALA A O 1
ATOM 751 N N . THR A 1 97 ? 8.802 9.514 -15.258 1.00 62.72 97 THR A N 1
ATOM 752 C CA . THR A 1 97 ? 9.722 9.866 -16.348 1.00 62.72 97 THR A CA 1
ATOM 753 C C . THR A 1 97 ? 9.633 8.824 -17.455 1.00 62.72 97 THR A C 1
ATOM 755 O O . THR A 1 97 ? 9.195 7.695 -17.227 1.00 62.72 97 THR A O 1
ATOM 758 N N . GLU A 1 98 ? 10.055 9.198 -18.661 1.00 64.69 98 GLU A N 1
ATOM 759 C CA . GLU A 1 98 ? 10.066 8.310 -19.824 1.00 64.69 98 GLU A CA 1
ATOM 760 C C . GLU A 1 98 ? 10.848 7.016 -19.561 1.00 64.69 98 GLU A C 1
ATOM 762 O O . GLU A 1 98 ? 10.366 5.923 -19.859 1.00 64.69 98 GLU A O 1
ATOM 767 N N . GLU A 1 99 ? 12.009 7.126 -18.916 1.00 65.38 99 GLU A N 1
ATOM 768 C CA . GLU A 1 99 ? 12.867 5.991 -18.581 1.00 65.38 99 GLU A CA 1
ATOM 769 C C . GLU A 1 99 ? 12.241 5.082 -17.517 1.00 65.38 99 GLU A C 1
ATOM 771 O O . GLU A 1 99 ? 12.280 3.861 -17.652 1.00 65.38 99 GLU A O 1
ATOM 776 N N . ALA A 1 100 ? 11.625 5.666 -16.484 1.00 63.34 100 ALA A N 1
ATOM 777 C CA . ALA A 1 100 ? 10.989 4.907 -15.410 1.00 63.34 100 ALA A CA 1
ATOM 778 C C . ALA A 1 100 ? 9.767 4.123 -15.910 1.00 63.34 100 ALA A C 1
ATOM 780 O O . ALA A 1 100 ? 9.533 2.995 -15.487 1.00 63.34 100 ALA A O 1
ATOM 781 N N . LEU A 1 101 ? 9.006 4.699 -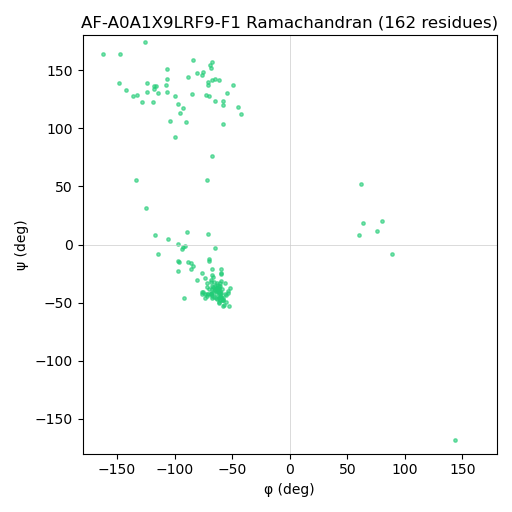16.845 1.00 68.12 101 LEU A N 1
ATOM 782 C CA . LEU A 1 101 ? 7.860 4.036 -17.467 1.00 68.12 101 LEU A CA 1
ATOM 783 C C . LEU A 1 101 ? 8.271 2.921 -18.430 1.00 68.12 101 LEU A C 1
ATOM 785 O O . LEU A 1 101 ? 7.594 1.893 -18.491 1.00 68.12 101 LEU A O 1
ATOM 789 N N . ALA A 1 102 ? 9.367 3.105 -19.168 1.00 67.25 102 ALA A N 1
ATOM 790 C CA . ALA A 1 102 ? 9.883 2.090 -20.082 1.00 67.25 102 ALA A CA 1
ATOM 791 C C . ALA A 1 102 ? 10.327 0.811 -19.347 1.00 67.25 102 ALA A C 1
ATOM 793 O O . ALA A 1 102 ? 10.147 -0.282 -19.874 1.00 67.25 102 ALA A O 1
ATOM 794 N N . GLU A 1 103 ? 10.848 0.933 -18.123 1.00 64.81 103 GLU A N 1
ATOM 795 C CA . GLU A 1 103 ? 11.280 -0.203 -17.294 1.00 64.81 103 GLU A CA 1
ATOM 796 C C . GLU A 1 103 ? 10.103 -1.080 -16.831 1.00 64.81 103 GLU A C 1
ATOM 798 O O . GLU A 1 103 ? 10.198 -2.304 -16.824 1.00 64.81 103 GLU A O 1
ATOM 803 N N . VAL A 1 104 ? 8.965 -0.467 -16.491 1.00 56.47 104 VAL A N 1
ATOM 804 C CA . VAL A 1 104 ? 7.795 -1.173 -15.926 1.00 56.47 104 VAL A CA 1
ATOM 805 C C . VAL A 1 104 ? 6.735 -1.544 -16.963 1.00 56.47 104 VAL A C 1
ATOM 807 O O . VAL A 1 104 ? 5.847 -2.360 -16.702 1.00 56.47 104 VAL A O 1
ATOM 810 N N . THR A 1 105 ? 6.805 -0.947 -18.152 1.00 61.75 105 THR A N 1
ATOM 811 C CA . THR A 1 105 ? 5.913 -1.249 -19.278 1.00 61.75 105 THR A CA 1
ATOM 812 C C . THR A 1 105 ? 6.686 -1.434 -20.589 1.00 61.75 105 THR A C 1
ATOM 814 O O . THR A 1 105 ? 6.370 -0.771 -21.578 1.00 61.75 105 THR A O 1
ATOM 817 N N . PRO A 1 106 ? 7.671 -2.355 -20.637 1.00 59.69 106 PRO A N 1
ATOM 818 C CA . PRO A 1 106 ? 8.574 -2.495 -21.785 1.00 59.69 106 PRO A CA 1
ATOM 819 C C . PRO A 1 106 ? 7.846 -2.821 -23.099 1.00 59.69 106 PRO A C 1
ATOM 821 O O . PRO A 1 106 ? 8.323 -2.480 -24.180 1.00 59.69 106 PRO A O 1
ATOM 824 N N . ASP A 1 107 ? 6.657 -3.422 -23.012 1.00 62.97 107 ASP A N 1
ATOM 825 C CA . ASP A 1 107 ? 5.862 -3.854 -24.165 1.00 62.97 107 ASP A CA 1
ATOM 826 C C . ASP A 1 107 ? 4.831 -2.818 -24.650 1.00 62.97 107 ASP A C 1
ATOM 828 O O . ASP A 1 107 ? 4.109 -3.063 -25.622 1.00 62.97 107 ASP A O 1
ATOM 832 N N . LEU A 1 108 ? 4.709 -1.666 -23.980 1.00 61.72 108 LEU A N 1
ATOM 833 C CA . LEU A 1 108 ? 3.727 -0.641 -24.335 1.00 61.72 108 LEU A CA 1
ATOM 834 C C . LEU A 1 108 ? 4.395 0.578 -24.987 1.00 61.72 108 LEU A C 1
ATOM 836 O O . LEU A 1 108 ? 5.401 1.075 -24.488 1.00 61.72 108 LEU A O 1
ATOM 840 N N . PRO A 1 109 ? 3.815 1.136 -26.071 1.00 75.69 109 PRO A N 1
ATOM 841 C CA . PRO A 1 109 ? 4.302 2.387 -26.636 1.00 75.69 109 PRO A CA 1
ATOM 842 C C . PRO A 1 109 ? 4.268 3.496 -25.584 1.00 75.69 109 PRO A C 1
ATOM 844 O O . PRO A 1 109 ? 3.191 3.853 -25.102 1.00 75.69 109 PRO A O 1
ATOM 847 N N . LEU A 1 110 ? 5.431 4.069 -25.278 1.00 65.75 110 LEU A N 1
ATOM 848 C CA . LEU A 1 110 ? 5.623 5.035 -24.196 1.00 65.75 110 LEU A CA 1
ATOM 849 C C . LEU A 1 110 ? 4.636 6.212 -24.237 1.00 65.75 110 LEU A C 1
ATOM 851 O O . LEU A 1 110 ? 4.111 6.608 -23.204 1.00 65.75 110 LEU A O 1
ATOM 855 N N . GLY A 1 111 ? 4.284 6.703 -25.431 1.00 65.94 111 GLY A N 1
ATOM 856 C CA . GLY A 1 111 ? 3.267 7.751 -25.590 1.00 65.94 111 GLY A CA 1
ATOM 857 C C . GLY A 1 111 ? 1.888 7.361 -25.038 1.00 65.94 111 GLY A C 1
ATOM 858 O O . GLY A 1 111 ? 1.237 8.169 -24.386 1.00 65.94 111 GLY A O 1
ATOM 859 N N . LYS A 1 112 ? 1.468 6.099 -25.201 1.00 67.75 112 LYS A N 1
ATOM 860 C CA . LYS A 1 112 ? 0.216 5.590 -24.611 1.00 67.75 112 LYS A CA 1
ATOM 861 C C . LYS A 1 112 ? 0.327 5.377 -23.104 1.00 67.75 112 LYS A C 1
ATOM 863 O O . LYS A 1 112 ? -0.679 5.453 -22.403 1.00 67.75 112 LYS A O 1
ATOM 868 N N . VAL A 1 113 ? 1.529 5.081 -22.614 1.00 67.25 113 VAL A N 1
ATOM 869 C CA . VAL A 1 113 ? 1.799 4.918 -21.182 1.00 67.25 113 VAL A CA 1
ATOM 870 C C . VAL A 1 113 ? 1.758 6.274 -20.487 1.00 67.25 113 VAL A C 1
ATOM 872 O O . VAL A 1 113 ? 1.087 6.393 -19.473 1.00 67.25 113 VAL A O 1
ATOM 875 N N . LEU A 1 114 ? 2.371 7.309 -21.062 1.00 66.38 114 LEU A N 1
ATOM 876 C CA . LEU A 1 114 ? 2.344 8.680 -20.543 1.00 66.38 114 LEU A CA 1
ATOM 877 C C . LEU A 1 114 ? 0.930 9.281 -20.517 1.00 66.38 114 LEU A C 1
ATOM 879 O O . LEU A 1 114 ? 0.577 9.987 -19.579 1.00 66.38 114 LEU A O 1
ATOM 883 N N . GLU A 1 115 ? 0.097 8.980 -21.519 1.00 65.62 115 GLU A N 1
ATOM 884 C CA . GLU A 1 115 ? -1.321 9.377 -21.519 1.00 65.62 115 GLU A CA 1
ATOM 885 C C . GLU A 1 115 ? -2.133 8.675 -20.420 1.00 65.62 115 GLU A C 1
ATOM 887 O O . GLU A 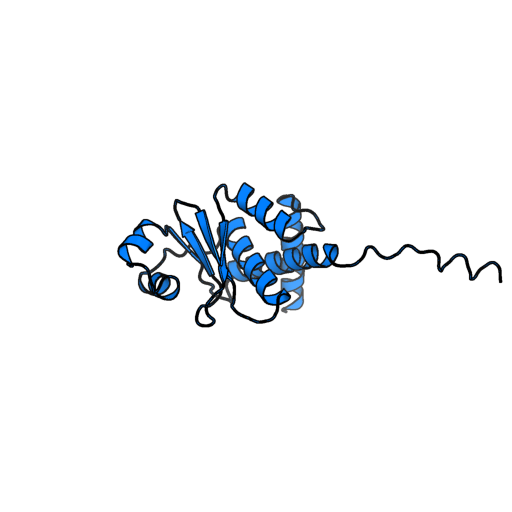1 115 ? -3.148 9.199 -19.954 1.00 65.62 115 GLU A O 1
ATOM 892 N N . ALA A 1 116 ? -1.714 7.473 -20.018 1.00 64.25 116 ALA A N 1
ATOM 893 C CA . ALA A 1 116 ? -2.420 6.665 -19.038 1.00 64.25 116 ALA A CA 1
ATOM 894 C C . ALA A 1 116 ? -1.924 6.918 -17.608 1.00 64.25 116 ALA A C 1
ATOM 896 O O . ALA A 1 116 ? -2.744 7.061 -16.704 1.00 64.25 116 ALA A O 1
ATOM 897 N N . VAL A 1 117 ? -0.611 6.960 -17.390 1.00 67.19 117 VAL A N 1
ATOM 898 C CA . VAL A 1 117 ? 0.035 6.989 -16.075 1.00 67.19 117 VAL A CA 1
ATOM 899 C C . VAL A 1 117 ? 0.273 8.429 -15.648 1.00 67.19 117 VAL A C 1
ATOM 901 O O . VAL A 1 117 ? 1.027 9.177 -16.257 1.00 67.19 117 VAL A O 1
ATOM 904 N N . THR A 1 118 ? -0.371 8.807 -14.553 1.00 64.50 118 THR A N 1
ATOM 905 C CA . THR A 1 118 ? -0.294 10.152 -13.981 1.00 64.50 118 THR A CA 1
ATOM 906 C C . THR A 1 118 ? 0.724 10.250 -12.847 1.00 64.50 118 THR A C 1
ATOM 908 O O . THR A 1 118 ? 1.203 11.347 -12.566 1.00 64.50 118 THR A O 1
ATOM 911 N N . VAL A 1 119 ? 1.055 9.126 -12.195 1.00 69.06 119 VAL A N 1
ATOM 912 C CA . VAL A 1 119 ? 1.996 9.052 -11.064 1.00 69.06 119 VAL A CA 1
ATOM 913 C C . VAL A 1 119 ? 2.718 7.703 -11.073 1.00 69.06 119 VAL A C 1
ATOM 915 O O . VAL A 1 119 ? 2.091 6.668 -11.310 1.00 69.06 119 VAL A O 1
ATOM 918 N N . TYR A 1 120 ? 4.019 7.727 -10.789 1.00 69.25 120 TYR A N 1
ATOM 919 C CA . TYR A 1 120 ? 4.854 6.553 -10.544 1.00 69.25 120 TYR A CA 1
ATOM 920 C C . TYR A 1 120 ? 5.519 6.692 -9.174 1.00 69.25 120 TYR A C 1
ATOM 922 O O . TYR A 1 120 ? 6.075 7.749 -8.884 1.00 69.25 120 TYR A O 1
ATOM 930 N N . TYR A 1 121 ? 5.465 5.656 -8.340 1.00 68.50 121 TYR A N 1
ATOM 931 C CA . TYR A 1 121 ? 6.122 5.663 -7.033 1.00 68.50 121 TYR A CA 1
ATOM 932 C C . TYR A 1 121 ? 7.474 4.957 -7.150 1.00 68.50 121 TYR A C 1
ATOM 934 O O . TYR A 1 121 ? 7.546 3.807 -7.575 1.00 68.50 121 TYR A O 1
ATOM 942 N N . ARG A 1 122 ? 8.556 5.678 -6.828 1.00 64.88 122 ARG A N 1
ATOM 943 C CA . ARG A 1 122 ? 9.914 5.130 -6.747 1.00 64.88 122 ARG A CA 1
ATOM 944 C C . ARG A 1 122 ? 10.562 5.594 -5.455 1.00 64.88 122 ARG A C 1
ATOM 946 O O . ARG A 1 122 ? 10.604 6.793 -5.180 1.00 64.88 122 ARG A O 1
ATOM 953 N N . CYS A 1 123 ? 11.092 4.644 -4.708 1.00 59.28 123 CYS A N 1
ATOM 954 C CA . CYS A 1 123 ? 11.529 4.880 -3.347 1.00 59.28 123 CYS A CA 1
ATOM 955 C C . CYS A 1 123 ? 12.950 5.442 -3.274 1.00 59.28 123 CYS A C 1
ATOM 957 O O . CYS A 1 123 ? 13.889 4.897 -3.861 1.00 59.28 123 CYS A O 1
ATOM 959 N N . ASP A 1 124 ? 13.101 6.530 -2.521 1.00 69.81 124 ASP A N 1
ATOM 960 C CA . ASP A 1 124 ? 14.351 6.843 -1.836 1.00 69.81 124 ASP A CA 1
ATOM 961 C C . ASP A 1 124 ? 14.259 6.185 -0.456 1.00 69.81 124 ASP A C 1
ATOM 963 O O . ASP A 1 124 ? 13.493 6.640 0.400 1.00 69.81 124 ASP A O 1
ATOM 967 N N . LEU A 1 125 ? 14.997 5.083 -0.281 1.00 66.38 125 LEU A N 1
ATOM 968 C CA . LEU A 1 125 ? 14.882 4.187 0.875 1.00 66.38 125 LEU A CA 1
ATOM 969 C C . LEU A 1 125 ? 15.156 4.883 2.217 1.00 66.38 125 LEU A C 1
ATOM 971 O O . LEU A 1 125 ? 14.714 4.414 3.263 1.00 66.38 125 LEU A O 1
ATOM 975 N N . ASP A 1 126 ? 15.863 6.014 2.193 1.00 73.62 126 ASP A N 1
ATOM 976 C CA . ASP A 1 126 ? 16.214 6.768 3.395 1.00 73.62 126 ASP A CA 1
ATOM 977 C C . ASP A 1 126 ? 15.206 7.887 3.729 1.00 73.62 126 ASP A C 1
ATOM 979 O O . ASP A 1 126 ? 15.325 8.537 4.776 1.00 73.62 126 ASP A O 1
ATOM 983 N N . SER A 1 127 ? 14.192 8.115 2.885 1.00 81.06 127 SER A N 1
ATOM 984 C CA . SER A 1 127 ? 13.183 9.160 3.103 1.00 81.06 127 SER A CA 1
ATOM 985 C C . SER A 1 127 ? 12.265 8.853 4.296 1.00 81.06 127 SER A C 1
ATOM 987 O O . SER A 1 127 ? 12.040 7.699 4.672 1.00 81.06 127 SER A O 1
ATOM 989 N N . ILE A 1 128 ? 11.734 9.900 4.942 1.00 81.31 128 ILE A N 1
ATOM 990 C CA . ILE A 1 128 ? 10.799 9.713 6.065 1.00 81.31 128 ILE A CA 1
ATOM 991 C C . ILE A 1 128 ? 9.469 9.138 5.576 1.00 81.31 128 ILE A C 1
ATOM 993 O O . ILE A 1 128 ? 8.836 8.362 6.287 1.00 81.31 128 ILE A O 1
ATOM 997 N N . GLU A 1 129 ? 9.087 9.492 4.353 1.00 82.25 129 GLU A N 1
ATOM 998 C CA . GLU A 1 129 ? 7.924 8.985 3.648 1.00 82.25 129 GLU A CA 1
ATOM 999 C C . GLU A 1 129 ? 8.016 7.472 3.458 1.00 82.25 129 GLU A C 1
ATOM 1001 O O . GLU A 1 129 ? 7.049 6.774 3.756 1.00 82.25 129 GLU A O 1
ATOM 1006 N N . GLU A 1 130 ? 9.180 6.968 3.045 1.00 83.81 130 GLU A N 1
ATOM 1007 C CA . GLU A 1 130 ? 9.423 5.535 2.898 1.00 83.81 130 GLU A CA 1
ATOM 1008 C C . GLU A 1 130 ? 9.388 4.811 4.242 1.00 83.81 130 GLU A C 1
ATOM 1010 O O . GLU A 1 130 ? 8.712 3.802 4.400 1.00 83.81 130 GLU A O 1
ATOM 1015 N N . GLN A 1 131 ? 10.043 5.370 5.262 1.00 86.38 131 GLN A N 1
ATOM 1016 C CA . GLN A 1 131 ? 10.024 4.792 6.610 1.00 86.38 131 GLN A CA 1
ATOM 1017 C C . GLN A 1 131 ? 8.603 4.707 7.189 1.00 86.38 131 GLN A C 1
ATOM 1019 O O . GLN A 1 131 ? 8.305 3.823 7.992 1.00 86.38 131 GLN A O 1
ATOM 1024 N N . GLN A 1 132 ? 7.723 5.636 6.812 1.00 88.31 132 GLN A N 1
ATOM 1025 C CA . GLN A 1 132 ? 6.308 5.609 7.175 1.00 88.31 132 GLN A CA 1
ATOM 1026 C C . GLN A 1 132 ? 5.533 4.535 6.405 1.00 88.31 132 GLN A C 1
ATOM 1028 O O . GLN A 1 132 ? 4.710 3.840 7.002 1.00 88.31 132 GLN A O 1
ATOM 1033 N N . VAL A 1 133 ? 5.792 4.394 5.106 1.00 89.69 133 VAL A N 1
ATOM 1034 C CA . VAL A 1 133 ? 5.198 3.348 4.261 1.00 89.69 133 VAL A CA 1
ATOM 1035 C C . VAL A 1 133 ? 5.590 1.967 4.782 1.00 89.69 133 VAL A C 1
ATOM 1037 O O . VAL A 1 133 ? 4.708 1.153 5.049 1.00 89.69 133 VAL A O 1
ATOM 1040 N N . GLU A 1 134 ? 6.875 1.755 5.060 1.00 90.75 134 GLU A N 1
ATOM 1041 C CA . GLU A 1 134 ? 7.406 0.519 5.637 1.00 90.75 134 GLU A CA 1
ATOM 1042 C C . GLU A 1 134 ? 6.768 0.177 6.985 1.00 90.75 134 GLU A C 1
ATOM 1044 O O . GLU A 1 134 ? 6.273 -0.930 7.195 1.00 90.75 134 GLU A O 1
ATOM 1049 N N . ALA A 1 135 ? 6.682 1.148 7.899 1.00 92.06 135 ALA A N 1
ATOM 1050 C CA . ALA A 1 135 ? 6.075 0.914 9.208 1.00 92.06 135 ALA A CA 1
ATOM 1051 C C . ALA A 1 135 ? 4.589 0.511 9.109 1.00 92.06 135 ALA A C 1
ATOM 1053 O O . ALA A 1 135 ? 4.109 -0.309 9.899 1.00 92.06 135 ALA A O 1
ATOM 1054 N N . LEU A 1 136 ? 3.843 1.070 8.148 1.00 93.56 136 LEU A N 1
ATOM 1055 C CA . LEU A 1 136 ? 2.464 0.651 7.886 1.00 93.56 136 LEU A CA 1
ATOM 1056 C C . LEU A 1 136 ? 2.400 -0.740 7.251 1.00 93.56 136 LEU A C 1
ATOM 1058 O O . LEU A 1 136 ? 1.559 -1.544 7.660 1.00 93.56 136 LEU A O 1
ATOM 1062 N N . ALA A 1 137 ? 3.279 -1.033 6.292 1.00 93.38 137 ALA A N 1
ATOM 1063 C CA . ALA A 1 137 ? 3.357 -2.328 5.627 1.00 93.38 137 ALA A CA 1
ATOM 1064 C C . ALA A 1 137 ? 3.647 -3.453 6.628 1.00 93.38 137 ALA A C 1
ATOM 1066 O O . ALA A 1 137 ? 3.010 -4.513 6.587 1.00 93.38 137 ALA A O 1
ATOM 1067 N N . ASP A 1 138 ? 4.546 -3.202 7.580 1.00 93.94 138 ASP A N 1
ATOM 1068 C CA . ASP A 1 138 ? 4.859 -4.102 8.686 1.00 93.94 138 ASP A CA 1
ATOM 1069 C C . ASP A 1 138 ? 3.642 -4.358 9.581 1.00 93.94 138 ASP A C 1
ATOM 1071 O O . ASP A 1 138 ? 3.288 -5.516 9.828 1.00 93.94 138 ASP A O 1
ATOM 1075 N N . GLU A 1 139 ? 2.940 -3.316 10.043 1.00 95.56 139 GLU A N 1
ATOM 1076 C CA . GLU A 1 139 ? 1.759 -3.519 10.893 1.00 95.56 139 GLU A CA 1
ATOM 1077 C C . GLU A 1 139 ? 0.600 -4.182 10.127 1.00 95.56 139 GLU A C 1
ATOM 1079 O O . GLU A 1 139 ? -0.081 -5.037 10.698 1.00 95.56 139 GLU A O 1
ATOM 1084 N N . LEU A 1 140 ? 0.393 -3.887 8.838 1.00 94.69 140 LEU A N 1
ATOM 1085 C CA . LEU A 1 140 ? -0.577 -4.606 7.998 1.00 94.69 140 LEU A CA 1
ATOM 1086 C C . LEU A 1 140 ? -0.223 -6.091 7.877 1.00 94.69 140 LEU A C 1
ATOM 1088 O O . LEU A 1 140 ? -1.077 -6.956 8.097 1.00 94.69 140 LEU A O 1
ATOM 1092 N N . SER A 1 141 ? 1.050 -6.390 7.623 1.00 93.00 141 SER A N 1
ATOM 1093 C CA . SER A 1 141 ? 1.560 -7.759 7.548 1.00 93.00 141 SER A CA 1
ATOM 1094 C C . SER A 1 141 ? 1.361 -8.493 8.878 1.00 93.00 141 SER A C 1
ATOM 1096 O O . SER A 1 141 ? 0.927 -9.647 8.903 1.00 93.00 141 SER A O 1
ATOM 1098 N N . LEU A 1 142 ? 1.583 -7.818 10.010 1.00 92.31 142 LEU A N 1
ATOM 1099 C CA . LEU A 1 142 ? 1.308 -8.359 11.342 1.00 92.31 142 LEU A CA 1
ATOM 1100 C C . LEU A 1 142 ? -0.187 -8.623 11.565 1.00 92.31 142 LEU A C 1
ATOM 1102 O O . LEU A 1 142 ? -0.541 -9.670 12.112 1.00 92.31 142 LEU A O 1
ATOM 1106 N N . ARG A 1 143 ? -1.080 -7.718 11.147 1.00 93.25 143 ARG A N 1
ATOM 1107 C CA . ARG A 1 143 ? -2.543 -7.902 11.246 1.00 93.25 143 ARG A CA 1
ATOM 1108 C C . ARG A 1 143 ? -3.023 -9.094 10.416 1.00 93.25 143 ARG A C 1
ATOM 1110 O O . ARG A 1 143 ? -3.853 -9.865 10.899 1.00 93.25 143 ARG A O 1
ATOM 1117 N N . GLN A 1 144 ? -2.454 -9.308 9.231 1.00 91.00 144 GLN A N 1
ATOM 1118 C CA . GLN A 1 144 ? -2.729 -10.489 8.405 1.00 91.00 144 GLN A CA 1
ATOM 1119 C C . GLN A 1 144 ? -2.205 -11.775 9.050 1.00 91.00 144 GLN A C 1
ATOM 1121 O O . GLN A 1 144 ? -2.938 -12.756 9.183 1.00 91.00 144 GLN A O 1
ATOM 1126 N N . GLN A 1 145 ? -0.970 -11.764 9.559 1.00 88.50 145 GLN A N 1
ATOM 1127 C CA . GLN A 1 145 ? -0.400 -12.909 10.274 1.00 88.50 145 GLN A CA 1
ATOM 1128 C C . GLN A 1 145 ? -1.204 -13.286 11.526 1.00 88.50 145 GLN A C 1
ATOM 1130 O O . GLN A 1 145 ? -1.328 -14.470 11.839 1.00 88.50 145 GLN A O 1
ATOM 1135 N N . ARG A 1 146 ? -1.773 -12.311 12.251 1.00 88.44 146 ARG A N 1
ATOM 1136 C CA . ARG A 1 146 ? -2.661 -12.577 13.400 1.00 88.44 146 ARG A CA 1
ATOM 1137 C C . ARG A 1 146 ? -3.904 -13.374 12.988 1.00 88.44 146 ARG A C 1
ATOM 1139 O O . ARG A 1 146 ? -4.345 -14.201 13.777 1.00 88.44 146 ARG A O 1
ATOM 1146 N N . GLY A 1 147 ? -4.419 -13.169 11.774 1.00 78.19 147 GLY A N 1
ATOM 1147 C CA . GLY A 1 147 ? -5.553 -13.921 11.220 1.00 78.19 147 GLY A CA 1
ATOM 1148 C C . GLY A 1 147 ? -5.198 -15.333 10.754 1.00 78.19 147 GLY A C 1
ATOM 1149 O O . GLY A 1 147 ? -6.058 -16.207 10.743 1.00 78.19 147 GLY A O 1
ATOM 1150 N N . LEU A 1 148 ? -3.925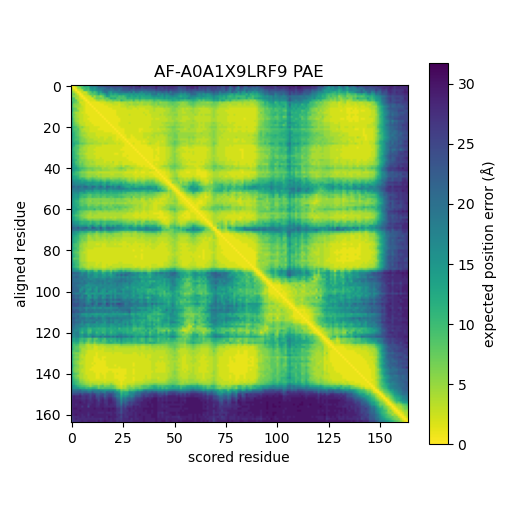 -15.572 10.422 1.00 72.88 148 LEU A N 1
ATOM 1151 C CA . LEU A 1 148 ? -3.407 -16.891 10.042 1.00 72.88 148 LEU A CA 1
ATOM 1152 C C . LEU A 1 148 ? -3.032 -17.763 11.246 1.00 72.88 148 LEU A C 1
ATOM 1154 O O . LEU A 1 148 ? -2.906 -18.981 11.117 1.00 72.88 148 LEU A O 1
ATOM 1158 N N . ARG A 1 149 ? -2.839 -17.169 12.432 1.00 61.62 149 ARG A N 1
ATOM 1159 C CA . ARG A 1 149 ? -2.621 -17.955 13.649 1.00 61.62 149 ARG A CA 1
ATOM 1160 C C . ARG A 1 149 ? -3.932 -18.650 14.015 1.00 61.62 149 ARG A C 1
ATOM 1162 O O . ARG A 1 149 ? -4.943 -17.961 14.153 1.00 61.62 149 ARG A O 1
ATOM 1169 N N . PRO A 1 150 ? -3.939 -19.978 14.236 1.00 49.81 150 PRO A N 1
ATOM 1170 C CA . PRO A 1 150 ? -5.117 -20.629 14.781 1.00 49.81 150 PRO A CA 1
ATOM 1171 C C . PRO A 1 150 ? -5.476 -19.916 16.083 1.00 49.81 150 PRO A C 1
ATOM 1173 O O . PRO A 1 150 ? -4.596 -19.681 16.923 1.00 49.81 150 PRO A O 1
ATOM 1176 N N . ALA A 1 151 ? -6.753 -19.544 16.230 1.00 50.34 151 ALA A N 1
ATOM 1177 C CA . ALA A 1 151 ? -7.291 -19.112 17.509 1.00 50.34 151 ALA A CA 1
ATOM 1178 C C . ALA A 1 151 ? -6.770 -20.105 18.541 1.00 50.34 151 ALA A C 1
ATOM 1180 O O . ALA A 1 151 ? -6.970 -21.310 18.372 1.00 50.34 151 ALA A O 1
ATOM 1181 N N . ARG A 1 152 ? -5.994 -19.614 19.517 1.00 42.62 152 ARG A N 1
ATOM 1182 C CA . ARG A 1 152 ? -5.408 -20.432 20.579 1.00 42.62 152 ARG A CA 1
ATOM 1183 C C . ARG A 1 152 ? -6.506 -21.388 21.014 1.00 42.62 152 ARG A C 1
ATOM 1185 O O . ARG A 1 152 ? -7.534 -20.916 21.496 1.00 42.62 152 ARG A O 1
ATOM 1192 N N . ALA A 1 153 ? -6.333 -22.680 20.746 1.00 41.09 153 ALA A N 1
ATOM 1193 C CA . ALA A 1 153 ? -7.310 -23.666 21.140 1.00 41.09 153 ALA A CA 1
ATOM 1194 C C . ALA A 1 153 ? -7.438 -23.528 22.655 1.00 41.09 153 ALA A C 1
ATOM 1196 O O . ALA A 1 153 ? -6.564 -23.948 23.410 1.00 41.09 153 ALA A O 1
ATOM 1197 N N . THR A 1 154 ? -8.513 -22.902 23.116 1.00 44.47 154 THR A N 1
ATOM 1198 C CA . THR A 1 154 ? -9.002 -23.027 24.481 1.00 44.47 154 THR A CA 1
ATOM 1199 C C . THR A 1 154 ? -9.608 -24.424 24.602 1.00 44.47 154 THR A C 1
ATOM 1201 O O . THR A 1 154 ? -10.776 -24.605 24.916 1.00 44.47 154 THR A O 1
ATOM 1204 N N . SER A 1 155 ? -8.817 -25.452 24.285 1.00 41.78 155 SER A N 1
ATOM 1205 C CA . SER A 1 155 ? -9.193 -26.848 24.415 1.00 41.78 155 SER A CA 1
ATOM 1206 C C . SER A 1 155 ? -8.574 -27.383 25.698 1.00 41.78 155 SER A C 1
ATOM 1208 O O . SER A 1 155 ? -7.429 -27.823 25.718 1.00 41.78 155 SER A O 1
ATOM 1210 N N . GLY A 1 156 ? -9.345 -27.308 26.779 1.00 42.72 156 GLY A N 1
ATOM 1211 C CA . GLY A 1 156 ? -9.563 -28.446 27.676 1.00 42.72 156 GLY A CA 1
ATOM 1212 C C . GLY A 1 156 ? -8.388 -29.104 28.410 1.00 42.72 156 GLY A C 1
ATOM 1213 O O . GLY A 1 156 ? -8.633 -30.122 29.043 1.00 42.72 156 GLY A O 1
ATOM 1214 N N . PHE A 1 157 ? -7.159 -28.580 28.384 1.00 38.53 157 PHE A N 1
ATOM 1215 C CA . PHE A 1 157 ? -6.023 -29.232 29.058 1.00 38.53 157 PHE A CA 1
ATOM 1216 C C . PHE A 1 157 ? -5.833 -28.836 30.533 1.00 38.53 157 PHE A C 1
ATOM 1218 O O . PHE A 1 157 ? -5.166 -29.556 31.267 1.00 38.53 157 PHE A O 1
ATOM 1225 N N . GLU A 1 158 ? -6.466 -27.761 31.013 1.00 41.25 158 GLU A N 1
ATOM 1226 C CA . GLU A 1 158 ? -6.342 -27.331 32.421 1.00 41.25 158 GLU A CA 1
ATOM 1227 C C . GLU A 1 158 ? -7.396 -27.928 33.369 1.00 41.25 158 GLU A C 1
ATOM 1229 O O . GLU A 1 158 ? -7.324 -27.701 34.571 1.00 41.25 158 GLU A O 1
ATOM 1234 N N . LYS A 1 159 ? -8.338 -28.752 32.882 1.00 41.94 159 LYS A N 1
ATOM 1235 C CA . LYS A 1 159 ? -9.309 -29.446 33.755 1.00 41.94 159 LYS A CA 1
ATOM 1236 C C . LYS A 1 159 ? -8.916 -30.887 34.117 1.00 41.94 159 LYS A C 1
ATOM 1238 O O . LYS A 1 159 ? -9.652 -31.549 34.833 1.00 41.94 159 LYS A O 1
ATOM 1243 N N . ALA A 1 160 ? -7.771 -31.378 33.637 1.00 44.56 160 ALA A N 1
ATOM 1244 C CA . ALA A 1 160 ? -7.307 -32.748 33.889 1.00 44.56 160 ALA A CA 1
ATOM 1245 C C . ALA A 1 160 ? -6.151 -32.843 34.906 1.00 44.56 160 ALA A C 1
ATOM 1247 O O . ALA A 1 160 ? -5.633 -33.931 35.127 1.00 44.56 160 ALA A O 1
ATOM 1248 N N . LEU A 1 161 ? -5.743 -31.729 35.526 1.00 44.38 161 LEU A N 1
ATOM 1249 C CA . LEU A 1 161 ? -4.644 -31.692 36.506 1.00 44.38 161 LEU A CA 1
ATOM 1250 C C . LEU A 1 161 ? -5.076 -31.263 37.918 1.00 44.38 161 LEU A C 1
ATOM 1252 O O . LEU A 1 161 ? -4.222 -31.070 38.777 1.00 44.38 161 LEU A O 1
ATOM 1256 N N . THR A 1 162 ? -6.381 -31.137 38.181 1.00 51.12 162 THR A N 1
ATOM 1257 C CA . THR A 1 162 ? -6.904 -30.876 39.537 1.00 51.12 162 THR A CA 1
ATOM 1258 C C . THR A 1 162 ? -7.751 -32.006 40.123 1.00 51.12 162 THR A C 1
ATOM 1260 O O . THR A 1 162 ? -8.023 -31.951 41.314 1.00 51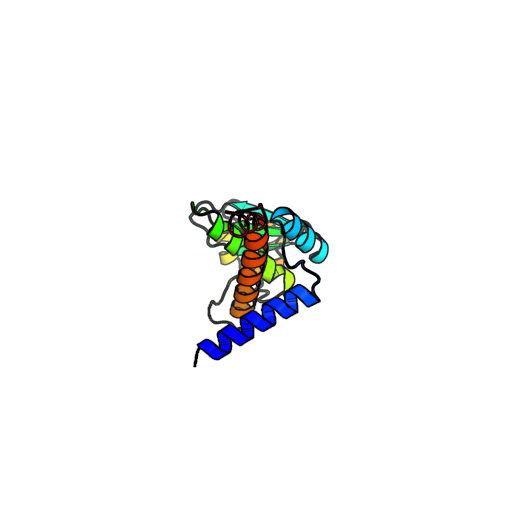.12 162 THR A O 1
ATOM 1263 N N . ASP A 1 163 ? -8.101 -33.037 39.342 1.00 46.09 163 ASP A N 1
ATOM 1264 C CA . ASP A 1 163 ? -8.924 -34.176 39.799 1.00 46.09 163 ASP A CA 1
ATOM 1265 C C . ASP A 1 163 ? -8.244 -35.550 39.570 1.00 46.09 163 ASP A C 1
ATOM 1267 O O . ASP A 1 163 ? -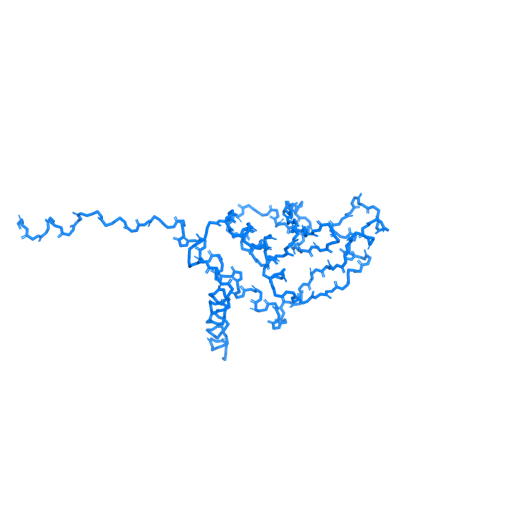8.920 -36.548 39.317 1.00 46.09 163 ASP A O 1
ATOM 1271 N N . GLY A 1 164 ? -6.907 -35.613 39.633 1.00 42.12 164 GLY A N 1
ATOM 1272 C CA . GLY A 1 164 ? -6.125 -36.857 39.539 1.00 42.12 164 GLY A CA 1
ATOM 1273 C C . GLY A 1 164 ? -5.187 -37.043 40.718 1.00 42.12 164 GLY A C 1
ATOM 1274 O O . GLY A 1 164 ? -4.384 -36.113 40.950 1.00 42.12 164 GLY A O 1
#

Radius of gyration: 19.42 Å; Cα contacts (8 Å, |Δi|>4): 197; chains: 1; bounding box: 33×49×66 Å